Protein AF-A0A1E1VBT7-F1 (afdb_monomer_lite)

Sequence (126 aa):
MNSATHPTSILPATPVVSIPPRNLLRREIDRAGSEARLAAAAGCSQVAINKAKRAASVSPWMALRLEVATGVPRQHWRPDLWPADGVPSAPLEPAAPCARSHPGRIARFRRAC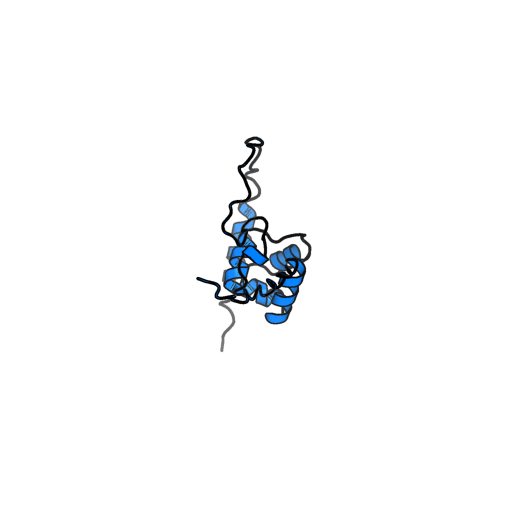ETQLAFSLEGVRP

Foldseek 3Di:
DDDDDDPPPPDPPPPPPLDQLLNVLVVQCVVLVHLCSLCVLLVHHSVLSVVCNVDSAHDLSSLVSSCNSPVDHSCSRPVPVPPPVPPPPDDDPPDDDDDDDDPPPPVVPVVVSVVVVVPPPPDDDD

Structure (mmCIF, N/CA/C/O backbone):
data_AF-A0A1E1VBT7-F1
#
_entry.id   AF-A0A1E1VBT7-F1
#
loop_
_atom_site.group_PDB
_atom_site.id
_atom_site.type_symbol
_atom_site.label_atom_id
_atom_site.label_alt_id
_atom_site.label_comp_id
_atom_site.label_asym_id
_atom_site.label_entity_id
_atom_site.label_seq_id
_atom_site.pdbx_PDB_ins_code
_atom_site.Cartn_x
_atom_site.Cartn_y
_atom_site.Cartn_z
_atom_site.occupancy
_atom_site.B_iso_or_equiv
_atom_site.auth_seq_id
_atom_site.auth_comp_id
_atom_site.auth_asym_id
_atom_site.auth_atom_id
_atom_site.pdbx_PDB_model_num
ATOM 1 N N . MET A 1 1 ? 15.481 -34.104 -49.383 1.00 42.94 1 MET A N 1
ATOM 2 C CA . MET A 1 1 ? 16.044 -32.747 -49.219 1.00 42.94 1 MET A CA 1
ATOM 3 C C . MET A 1 1 ? 14.948 -31.855 -48.677 1.00 42.94 1 MET A C 1
ATOM 5 O O . MET A 1 1 ? 13.813 -31.958 -49.117 1.00 42.94 1 MET A O 1
ATOM 9 N N . ASN A 1 2 ? 15.294 -31.122 -47.630 1.00 62.53 2 ASN A N 1
ATOM 10 C CA . ASN A 1 2 ? 14.402 -30.617 -46.591 1.00 62.53 2 ASN A CA 1
ATOM 11 C C . ASN A 1 2 ? 13.714 -29.317 -47.015 1.00 62.53 2 ASN A C 1
ATOM 13 O O . ASN A 1 2 ? 14.303 -28.565 -47.788 1.00 62.53 2 ASN A O 1
ATOM 17 N N . SER A 1 3 ? 12.555 -29.011 -46.424 1.00 51.47 3 SER A N 1
ATOM 18 C CA . SER A 1 3 ? 12.310 -27.747 -45.697 1.00 51.47 3 SER A CA 1
ATOM 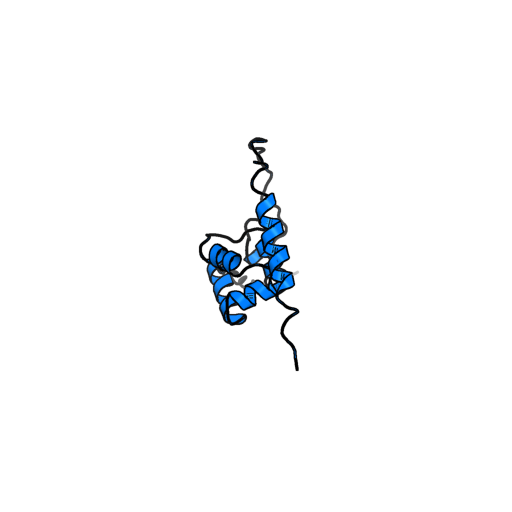19 C C . SER A 1 3 ? 10.868 -27.708 -45.189 1.00 51.47 3 SER A C 1
ATOM 21 O O . SER A 1 3 ? 9.939 -27.436 -45.942 1.00 51.47 3 SER A O 1
ATOM 23 N N . ALA A 1 4 ? 10.688 -28.001 -43.900 1.00 55.34 4 ALA A N 1
ATOM 24 C CA . ALA A 1 4 ? 9.453 -27.731 -43.177 1.00 55.34 4 ALA A CA 1
ATOM 25 C C . ALA A 1 4 ? 9.509 -26.288 -42.653 1.00 55.34 4 ALA A C 1
ATOM 27 O O . ALA A 1 4 ? 10.299 -25.973 -41.763 1.00 55.34 4 ALA A O 1
ATOM 28 N N . THR A 1 5 ? 8.698 -25.406 -43.229 1.00 57.34 5 THR A N 1
ATOM 29 C CA . THR A 1 5 ? 8.547 -24.021 -42.776 1.00 57.34 5 THR A CA 1
ATOM 30 C C . THR A 1 5 ? 7.524 -23.993 -41.642 1.00 57.34 5 THR A C 1
ATOM 32 O O . THR A 1 5 ? 6.321 -24.044 -41.888 1.00 57.34 5 THR A O 1
ATOM 35 N N . HIS A 1 6 ? 7.980 -23.935 -40.391 1.00 62.53 6 HIS A N 1
ATOM 36 C CA . HIS A 1 6 ? 7.102 -23.608 -39.266 1.00 62.53 6 HIS A CA 1
ATOM 37 C C . HIS A 1 6 ? 6.903 -22.085 -39.201 1.00 62.53 6 HIS A C 1
ATOM 39 O O . HIS A 1 6 ? 7.897 -21.354 -39.211 1.00 62.53 6 HIS A O 1
ATOM 45 N N . PRO A 1 7 ? 5.665 -21.569 -39.094 1.00 63.03 7 PRO A N 1
ATOM 46 C CA . PRO A 1 7 ? 5.456 -20.179 -38.726 1.00 63.03 7 PRO A CA 1
ATOM 47 C C . PRO A 1 7 ? 5.725 -20.025 -37.223 1.00 63.03 7 PRO A C 1
ATOM 49 O O . PRO A 1 7 ? 4.914 -20.416 -36.384 1.00 63.03 7 PRO A O 1
ATOM 52 N N . THR A 1 8 ? 6.880 -19.459 -36.872 1.00 61.34 8 THR A N 1
ATOM 53 C CA . THR A 1 8 ? 7.162 -18.991 -35.510 1.00 61.34 8 THR A CA 1
ATOM 54 C C . THR A 1 8 ? 6.210 -17.843 -35.197 1.00 61.34 8 THR A C 1
ATOM 56 O O . THR A 1 8 ? 6.437 -16.696 -35.578 1.00 61.34 8 THR A O 1
ATOM 59 N N . SER A 1 9 ? 5.113 -18.167 -34.518 1.00 51.78 9 SER A N 1
ATOM 60 C CA . SER A 1 9 ? 4.178 -17.197 -33.960 1.00 51.78 9 SER A CA 1
ATOM 61 C C . SER A 1 9 ? 4.858 -16.468 -32.800 1.00 51.78 9 SER A C 1
ATOM 63 O O . SER A 1 9 ? 4.762 -16.883 -31.647 1.00 51.78 9 SER A O 1
ATOM 65 N N . ILE A 1 10 ? 5.578 -15.388 -33.104 1.00 61.16 10 ILE A N 1
ATOM 66 C CA . ILE A 1 10 ? 6.035 -14.425 -32.101 1.00 61.16 10 ILE A CA 1
ATOM 67 C C . ILE A 1 10 ? 4.787 -13.659 -31.656 1.00 61.16 10 ILE A C 1
ATOM 69 O O . ILE A 1 10 ? 4.384 -12.681 -32.283 1.00 61.16 10 ILE A O 1
ATOM 73 N N . LEU A 1 11 ? 4.124 -14.143 -30.606 1.00 58.44 11 LEU A N 1
ATOM 74 C CA . LEU A 1 11 ? 3.116 -13.343 -29.921 1.00 58.44 11 LEU A CA 1
ATOM 75 C C . LEU A 1 11 ? 3.814 -12.095 -29.357 1.00 58.44 11 LEU A C 1
ATOM 77 O O . LEU A 1 11 ? 4.885 -12.229 -28.757 1.00 58.44 11 LEU A O 1
ATOM 81 N N . PRO A 1 12 ? 3.249 -10.888 -29.528 1.00 51.62 12 PRO A N 1
ATOM 82 C CA . PRO A 1 12 ? 3.799 -9.706 -28.894 1.00 51.62 12 PRO A CA 1
ATOM 83 C C . PRO A 1 12 ? 3.647 -9.889 -27.386 1.00 51.62 12 PRO A C 1
ATOM 85 O O . PRO A 1 12 ? 2.529 -9.953 -26.874 1.00 51.62 12 PRO A O 1
ATOM 88 N N . ALA A 1 13 ? 4.776 -10.007 -26.684 1.00 53.12 13 ALA A N 1
ATOM 89 C CA . ALA A 1 13 ? 4.825 -9.887 -25.237 1.00 53.12 13 ALA A CA 1
ATOM 90 C C . ALA A 1 13 ? 4.073 -8.604 -24.883 1.00 53.12 13 ALA A C 1
ATOM 92 O O . ALA A 1 13 ? 4.507 -7.506 -25.235 1.00 53.12 13 ALA A O 1
ATOM 93 N N . THR A 1 14 ? 2.891 -8.746 -24.285 1.00 50.25 14 THR A N 1
ATOM 94 C CA . THR A 1 14 ? 2.102 -7.608 -23.829 1.00 50.25 14 THR A CA 1
ATOM 95 C C . THR A 1 14 ? 3.039 -6.733 -23.010 1.00 50.25 14 THR A C 1
ATOM 97 O O . THR A 1 14 ? 3.622 -7.263 -22.057 1.00 50.25 14 THR A O 1
ATOM 100 N N . PRO A 1 15 ? 3.245 -5.448 -23.361 1.00 53.00 15 PRO A N 1
ATOM 101 C CA . PRO A 1 15 ? 4.037 -4.579 -22.517 1.00 53.00 15 PRO A CA 1
ATOM 102 C C . PRO A 1 15 ? 3.339 -4.603 -21.167 1.00 53.00 15 PRO A C 1
ATOM 104 O O . PRO A 1 15 ? 2.175 -4.212 -21.063 1.00 53.00 15 PRO A O 1
ATOM 107 N N . VAL A 1 16 ? 4.002 -5.171 -20.162 1.00 57.09 16 VAL A N 1
ATOM 108 C CA . VAL A 1 16 ? 3.502 -5.193 -18.795 1.00 57.09 16 VAL A CA 1
ATOM 109 C C . VAL A 1 16 ? 3.456 -3.728 -18.401 1.00 57.09 16 VAL A C 1
ATOM 111 O O . VAL A 1 16 ? 4.478 -3.139 -18.056 1.00 57.09 16 VAL A O 1
ATOM 114 N N . VAL A 1 17 ? 2.299 -3.093 -18.598 1.00 55.44 17 VAL A N 1
ATOM 115 C CA . VAL A 1 17 ? 2.093 -1.690 -18.265 1.00 55.44 17 VAL A CA 1
ATOM 116 C C . VAL A 1 17 ? 2.269 -1.625 -16.759 1.00 55.44 17 VAL A C 1
ATOM 118 O O . VAL A 1 17 ? 1.376 -1.988 -15.996 1.00 55.44 17 VAL A O 1
ATOM 121 N N . SER A 1 18 ? 3.475 -1.254 -16.340 1.00 68.75 18 SER A N 1
ATOM 122 C CA . SER A 1 18 ? 3.856 -1.178 -14.941 1.00 68.75 18 SER A CA 1
ATOM 123 C C . SER A 1 18 ? 3.089 -0.010 -14.339 1.00 68.75 18 SER A C 1
ATOM 125 O O . SER A 1 18 ? 3.472 1.154 -14.470 1.00 68.75 18 SER A O 1
ATOM 127 N N . ILE A 1 19 ? 1.915 -0.310 -13.776 1.00 80.25 19 ILE A N 1
ATOM 128 C CA . ILE A 1 19 ? 1.076 0.679 -13.105 1.00 80.25 19 ILE A CA 1
ATOM 129 C C . ILE A 1 19 ? 1.935 1.285 -11.993 1.00 80.25 19 ILE A C 1
ATOM 131 O O . ILE A 1 19 ? 2.427 0.541 -11.142 1.00 80.25 19 ILE A O 1
ATOM 135 N N . PRO A 1 20 ? 2.116 2.616 -11.951 1.00 82.94 20 PRO A N 1
ATOM 136 C CA . PRO A 1 20 ? 2.983 3.213 -10.953 1.00 82.94 20 PRO A CA 1
ATOM 137 C C . PRO A 1 20 ? 2.443 2.902 -9.546 1.00 82.94 20 PRO A C 1
ATOM 139 O O . PRO A 1 20 ? 1.220 2.930 -9.345 1.00 82.94 20 PRO A O 1
ATOM 142 N N . PRO A 1 21 ? 3.313 2.675 -8.542 1.00 85.12 21 PRO A N 1
ATOM 143 C CA . PRO A 1 21 ? 2.909 2.199 -7.214 1.00 85.12 21 PRO A CA 1
ATOM 144 C C . PRO A 1 21 ? 1.822 3.042 -6.540 1.00 85.12 21 PRO A C 1
ATOM 146 O O . PRO A 1 21 ? 0.987 2.518 -5.810 1.00 85.12 21 PRO A O 1
ATOM 149 N N . ARG A 1 22 ? 1.779 4.353 -6.812 1.00 86.69 22 ARG A N 1
ATOM 150 C CA . ARG A 1 22 ? 0.722 5.252 -6.323 1.00 86.69 22 ARG A CA 1
ATOM 151 C C . ARG A 1 22 ? -0.662 4.900 -6.878 1.00 86.69 22 ARG A C 1
ATOM 153 O O . ARG A 1 22 ? -1.639 4.939 -6.132 1.00 86.69 22 ARG A O 1
ATOM 160 N N . ASN A 1 23 ? -0.756 4.606 -8.173 1.00 89.81 23 ASN A N 1
ATOM 161 C CA . ASN A 1 23 ? -2.022 4.243 -8.814 1.00 89.81 23 ASN A CA 1
ATOM 162 C C . ASN A 1 23 ? -2.456 2.846 -8.379 1.00 89.81 23 ASN A C 1
ATOM 164 O O . ASN A 1 23 ? -3.636 2.629 -8.119 1.00 89.81 23 ASN A O 1
ATOM 168 N N . LEU A 1 24 ? -1.489 1.942 -8.212 1.00 91.06 24 LEU A N 1
ATOM 169 C CA . LEU A 1 24 ? -1.732 0.622 -7.652 1.00 91.06 24 LEU A CA 1
ATOM 170 C C . LEU A 1 24 ? -2.284 0.739 -6.224 1.00 91.06 24 LEU A C 1
ATOM 172 O O . LEU A 1 24 ? -3.342 0.195 -5.933 1.00 91.06 24 LEU A O 1
ATOM 176 N N . LEU A 1 25 ? -1.657 1.551 -5.368 1.00 91.44 25 LEU A N 1
ATOM 177 C CA . LEU A 1 25 ? -2.130 1.782 -4.004 1.00 91.44 25 LEU A CA 1
ATOM 178 C C . LEU A 1 25 ? -3.556 2.343 -3.962 1.00 91.44 25 LEU A C 1
ATOM 180 O O . LEU A 1 25 ? -4.353 1.902 -3.145 1.00 91.44 25 LEU A O 1
ATOM 184 N N . ARG A 1 26 ? -3.887 3.306 -4.833 1.00 92.50 26 ARG A N 1
ATOM 185 C CA . ARG A 1 26 ? -5.249 3.860 -4.926 1.00 92.50 26 ARG A CA 1
ATOM 186 C C . ARG A 1 26 ? -6.269 2.790 -5.298 1.00 92.50 26 ARG A C 1
ATOM 188 O O . ARG A 1 26 ? -7.239 2.626 -4.575 1.00 92.50 26 ARG A O 1
ATOM 195 N N . ARG A 1 27 ? -5.992 2.011 -6.343 1.00 93.81 27 ARG A N 1
ATOM 196 C CA . ARG A 1 27 ? -6.851 0.900 -6.766 1.00 93.81 27 ARG A CA 1
ATOM 197 C C . ARG A 1 27 ? -7.080 -0.108 -5.636 1.00 93.81 27 ARG A C 1
ATOM 199 O O . ARG A 1 27 ? -8.195 -0.580 -5.449 1.00 93.81 27 ARG A O 1
ATOM 206 N N . GLU A 1 28 ? -6.039 -0.423 -4.875 1.00 94.19 28 GLU A N 1
ATOM 207 C CA . GLU A 1 28 ? -6.130 -1.348 -3.742 1.00 94.19 28 GLU A CA 1
ATOM 208 C C . GLU A 1 28 ? -6.898 -0.759 -2.549 1.00 94.19 28 GLU A C 1
ATOM 210 O O . GLU A 1 28 ? -7.627 -1.478 -1.868 1.00 94.19 28 GLU A O 1
ATOM 215 N N . ILE A 1 29 ? -6.807 0.556 -2.326 1.00 93.56 29 ILE A N 1
ATOM 216 C CA . ILE A 1 29 ? -7.652 1.272 -1.359 1.00 93.56 29 ILE A CA 1
ATOM 217 C C . ILE A 1 29 ? -9.119 1.209 -1.783 1.00 93.56 29 ILE A C 1
ATOM 219 O O . ILE A 1 29 ? -9.969 0.899 -0.952 1.00 93.56 29 ILE A O 1
ATOM 223 N N . ASP A 1 30 ? -9.408 1.468 -3.058 1.00 94.75 30 ASP A N 1
ATOM 224 C CA . ASP A 1 30 ? -10.770 1.443 -3.594 1.00 94.75 30 ASP A CA 1
ATOM 225 C C . ASP A 1 30 ? -11.362 0.030 -3.490 1.00 94.75 30 ASP A C 1
ATOM 227 O O . ASP A 1 30 ? -12.502 -0.140 -3.061 1.00 94.75 30 ASP A O 1
ATOM 231 N N . ARG A 1 31 ? -10.554 -1.003 -3.766 1.00 94.00 31 ARG A N 1
ATOM 232 C CA . ARG A 1 31 ? -10.932 -2.414 -3.599 1.00 94.00 31 ARG A CA 1
ATOM 233 C C . ARG A 1 31 ? -11.193 -2.792 -2.140 1.00 94.00 31 ARG A C 1
ATOM 235 O O . ARG A 1 31 ? -12.122 -3.542 -1.859 1.00 94.00 31 ARG A O 1
ATOM 242 N N . ALA A 1 32 ? -10.385 -2.284 -1.209 1.00 91.81 32 ALA A N 1
ATOM 243 C CA . ALA A 1 32 ? -10.599 -2.467 0.228 1.00 91.81 32 ALA A CA 1
ATOM 244 C C . ALA A 1 32 ? -11.772 -1.618 0.772 1.00 91.81 32 ALA A C 1
ATOM 246 O O . ALA A 1 32 ? -12.254 -1.851 1.885 1.00 91.81 32 ALA A O 1
ATOM 247 N N . GLY A 1 33 ? -12.218 -0.616 0.011 1.00 94.50 33 GLY A N 1
ATOM 248 C CA . GLY A 1 33 ? -13.281 0.333 0.338 1.00 94.50 33 GLY A CA 1
ATOM 249 C C . GLY A 1 33 ? -12.830 1.535 1.173 1.00 94.50 33 GLY A C 1
ATOM 250 O O . GLY A 1 33 ? -13.504 2.561 1.178 1.00 94.50 33 GLY A O 1
ATOM 251 N N . SER A 1 34 ? -11.705 1.449 1.888 1.00 93.38 34 SER A N 1
ATOM 252 C CA . SER A 1 34 ? -11.119 2.599 2.582 1.00 93.38 34 SER A CA 1
ATOM 253 C C . SER A 1 34 ? -9.643 2.396 2.915 1.00 93.38 34 SER A C 1
ATOM 255 O O . SER A 1 34 ? -9.145 1.273 3.023 1.00 93.38 34 SER A O 1
ATOM 257 N N . GLU A 1 35 ? -8.934 3.503 3.151 1.00 92.56 35 GLU A N 1
ATOM 258 C CA . GLU A 1 35 ? -7.532 3.470 3.586 1.00 92.56 35 GLU A CA 1
ATOM 259 C C . GLU A 1 35 ? -7.361 2.741 4.918 1.00 92.56 35 GLU A C 1
ATOM 261 O O . GLU A 1 35 ? -6.389 2.014 5.101 1.00 92.56 35 GLU A O 1
ATOM 266 N N . ALA A 1 36 ? -8.297 2.943 5.850 1.00 92.44 36 ALA A N 1
ATOM 267 C CA . ALA A 1 36 ? -8.262 2.313 7.163 1.00 92.44 36 ALA A CA 1
ATOM 268 C C . ALA A 1 36 ? -8.441 0.793 7.057 1.00 92.44 36 ALA A C 1
ATOM 270 O O . ALA A 1 36 ? -7.740 0.053 7.742 1.00 92.44 36 ALA A O 1
ATOM 271 N N . ARG A 1 37 ? -9.317 0.322 6.157 1.00 92.75 37 ARG A N 1
ATOM 272 C CA . ARG A 1 37 ? -9.504 -1.113 5.897 1.00 92.75 37 ARG A CA 1
ATOM 273 C C . ARG A 1 37 ? -8.273 -1.744 5.262 1.00 92.75 37 ARG A C 1
ATOM 275 O O . ARG A 1 37 ? -7.838 -2.795 5.724 1.00 92.75 37 ARG A O 1
ATOM 282 N N . LEU A 1 38 ? -7.671 -1.086 4.269 1.00 94.00 38 LEU A N 1
ATOM 283 C CA . LEU A 1 38 ? -6.420 -1.569 3.682 1.00 94.00 38 LEU A CA 1
ATOM 284 C C . LEU A 1 38 ? -5.291 -1.597 4.720 1.00 94.00 38 LEU A C 1
ATOM 286 O O . LEU A 1 38 ? -4.534 -2.561 4.784 1.00 94.00 38 LEU A O 1
ATOM 290 N N . ALA A 1 39 ? -5.187 -0.558 5.550 1.00 92.56 39 ALA A N 1
ATOM 291 C CA . ALA A 1 39 ? -4.186 -0.487 6.606 1.00 92.56 39 ALA A CA 1
ATOM 292 C C . ALA A 1 39 ? -4.359 -1.615 7.634 1.00 92.56 39 ALA A C 1
ATOM 294 O O . ALA A 1 39 ? -3.379 -2.267 7.988 1.00 92.56 39 ALA A O 1
ATOM 295 N N . ALA A 1 40 ? -5.600 -1.891 8.050 1.00 92.94 40 ALA A N 1
ATOM 296 C CA . ALA A 1 40 ? -5.922 -2.997 8.945 1.00 92.94 40 ALA A CA 1
ATOM 297 C C . ALA A 1 40 ? -5.539 -4.352 8.332 1.00 92.94 40 ALA A C 1
ATOM 299 O O . ALA A 1 40 ? -4.851 -5.136 8.981 1.00 92.94 40 ALA A O 1
ATOM 300 N N . ALA A 1 41 ? -5.889 -4.592 7.063 1.00 91.94 41 ALA A N 1
ATOM 301 C CA . ALA A 1 41 ? -5.514 -5.813 6.347 1.00 91.94 41 ALA A CA 1
ATOM 302 C C . ALA A 1 41 ? -3.986 -5.972 6.213 1.00 91.94 41 ALA A C 1
ATOM 304 O O . ALA A 1 41 ? -3.457 -7.068 6.363 1.00 91.94 41 ALA A O 1
ATOM 305 N N . ALA A 1 42 ? -3.261 -4.872 5.988 1.00 91.50 42 ALA A N 1
ATOM 306 C CA . ALA A 1 42 ? -1.798 -4.848 5.918 1.00 91.50 42 ALA A CA 1
ATOM 307 C C . ALA A 1 42 ? -1.104 -4.799 7.294 1.00 91.50 42 ALA A C 1
ATOM 309 O O . ALA A 1 42 ? 0.127 -4.722 7.359 1.00 91.50 42 ALA A O 1
ATOM 310 N N . GLY A 1 43 ? -1.852 -4.800 8.402 1.00 91.81 43 GLY A N 1
ATOM 311 C CA . GLY A 1 43 ? -1.297 -4.701 9.754 1.00 91.81 43 GLY A CA 1
ATOM 312 C C . GLY A 1 43 ? -0.461 -3.433 9.973 1.00 91.81 43 GLY A C 1
ATOM 313 O O . GLY A 1 43 ? 0.592 -3.476 10.614 1.00 91.81 43 GLY A O 1
ATOM 314 N N . CYS A 1 44 ? -0.856 -2.306 9.380 1.00 90.62 44 CYS A N 1
ATOM 315 C CA . CYS A 1 44 ? -0.194 -1.010 9.524 1.00 90.62 44 CYS A CA 1
ATOM 316 C C . CYS A 1 44 ? -1.198 0.094 9.895 1.00 90.62 44 CYS A C 1
ATOM 318 O O . CYS A 1 44 ? -2.404 -0.124 9.947 1.00 90.62 44 CYS A O 1
ATOM 320 N N . SER A 1 45 ? -0.706 1.299 10.196 1.00 92.38 45 SER A N 1
ATOM 321 C CA . SER A 1 45 ? -1.588 2.427 10.507 1.00 92.38 45 SER A CA 1
ATOM 322 C C . SER A 1 45 ? -2.113 3.093 9.234 1.00 92.38 45 SER A C 1
ATOM 324 O O . SER A 1 45 ? -1.398 3.205 8.237 1.00 92.38 45 SER A O 1
ATOM 326 N N . GLN A 1 46 ? -3.335 3.634 9.276 1.00 92.81 46 GLN A N 1
ATOM 327 C CA . GLN A 1 46 ? -3.887 4.425 8.166 1.00 92.81 46 GLN A CA 1
ATOM 328 C C . GLN A 1 46 ? -2.953 5.583 7.772 1.00 92.81 46 GLN A C 1
ATOM 330 O O . GLN A 1 46 ? -2.772 5.881 6.594 1.00 92.81 46 GLN A O 1
ATOM 335 N N . VAL A 1 47 ? -2.287 6.204 8.752 1.00 93.25 47 VAL A N 1
ATOM 336 C CA . VAL A 1 47 ? -1.295 7.264 8.514 1.00 93.25 47 VAL A CA 1
ATOM 337 C C . VAL A 1 47 ? -0.117 6.758 7.674 1.00 93.25 47 VAL A C 1
ATOM 339 O O . VAL A 1 47 ? 0.402 7.512 6.850 1.00 93.25 47 VAL A O 1
ATOM 342 N N . ALA A 1 48 ? 0.308 5.501 7.846 1.00 91.62 48 ALA A N 1
ATOM 343 C CA . ALA A 1 48 ? 1.343 4.898 7.010 1.00 91.62 48 ALA A CA 1
ATOM 344 C C . ALA A 1 48 ? 0.880 4.778 5.551 1.00 91.62 48 ALA A C 1
ATOM 346 O O . ALA A 1 48 ? 1.624 5.182 4.659 1.00 91.62 48 ALA A O 1
ATOM 347 N N . ILE A 1 49 ? -0.363 4.340 5.313 1.00 91.69 49 ILE A N 1
ATOM 348 C CA . ILE A 1 49 ? -0.968 4.304 3.971 1.00 91.69 49 ILE A CA 1
ATOM 349 C C . ILE A 1 49 ? -1.089 5.714 3.376 1.00 91.69 49 ILE A C 1
ATOM 351 O O . ILE A 1 49 ? -0.684 5.940 2.238 1.00 91.69 49 ILE A O 1
ATOM 355 N N . ASN A 1 50 ? -1.553 6.704 4.140 1.00 91.81 50 ASN A N 1
ATOM 356 C CA . ASN A 1 50 ? -1.644 8.084 3.656 1.00 91.81 50 ASN A CA 1
ATOM 357 C C . ASN A 1 50 ? -0.259 8.659 3.288 1.00 91.81 50 ASN A C 1
ATOM 359 O O . ASN A 1 50 ? -0.083 9.293 2.245 1.00 91.81 50 ASN A O 1
ATOM 363 N N . LYS A 1 51 ? 0.772 8.381 4.095 1.00 92.12 51 LYS A N 1
ATOM 364 C CA . LYS A 1 51 ? 2.159 8.738 3.755 1.00 92.12 51 LYS A CA 1
ATOM 365 C C . LYS A 1 51 ? 2.629 8.028 2.485 1.00 92.12 51 LYS A C 1
ATOM 367 O O . LYS A 1 51 ? 3.228 8.674 1.630 1.00 92.12 51 LYS A O 1
ATOM 372 N N . ALA A 1 52 ? 2.311 6.744 2.338 1.00 90.38 52 ALA A N 1
ATOM 373 C CA . ALA A 1 52 ? 2.620 5.951 1.152 1.00 90.38 52 ALA A CA 1
ATOM 374 C C . ALA A 1 52 ? 2.023 6.560 -0.123 1.00 90.38 52 ALA A C 1
ATOM 376 O O . ALA A 1 52 ? 2.718 6.692 -1.125 1.00 90.38 52 ALA A O 1
ATOM 377 N N . LYS A 1 53 ? 0.763 7.014 -0.063 1.00 89.88 53 LYS A N 1
ATOM 378 C CA . LYS A 1 53 ? 0.088 7.693 -1.180 1.00 89.88 53 LYS A CA 1
ATOM 379 C C . LYS A 1 53 ? 0.809 8.960 -1.618 1.00 89.88 53 LYS A C 1
ATOM 381 O O . LYS A 1 53 ? 0.763 9.300 -2.794 1.00 89.88 53 LYS A O 1
ATOM 386 N N . ARG A 1 54 ? 1.401 9.697 -0.675 1.00 88.44 54 ARG A N 1
ATOM 387 C CA . ARG A 1 54 ? 2.075 10.978 -0.933 1.00 88.44 54 ARG A CA 1
ATOM 388 C C . ARG A 1 54 ? 3.527 10.803 -1.365 1.00 88.44 54 ARG A C 1
ATOM 390 O O . ARG A 1 54 ? 4.040 11.671 -2.065 1.00 88.44 54 ARG A O 1
ATOM 397 N N . ALA A 1 55 ? 4.160 9.700 -0.985 1.00 87.25 55 ALA A N 1
ATOM 398 C CA . ALA A 1 55 ? 5.502 9.352 -1.420 1.00 87.25 55 ALA A CA 1
ATOM 399 C C . ALA A 1 55 ? 5.543 8.997 -2.919 1.00 87.25 55 ALA A C 1
ATOM 401 O O . ALA A 1 55 ? 4.515 8.735 -3.551 1.00 87.25 55 ALA A O 1
ATOM 402 N N . ALA A 1 56 ? 6.751 9.003 -3.485 1.00 81.69 56 ALA A N 1
ATOM 403 C CA . ALA A 1 56 ? 7.001 8.500 -4.836 1.00 81.69 56 ALA A CA 1
ATOM 404 C C . ALA A 1 56 ? 7.007 6.960 -4.884 1.00 81.69 56 ALA A C 1
ATOM 406 O O . ALA A 1 56 ? 6.674 6.369 -5.907 1.00 81.69 56 ALA A O 1
ATOM 407 N N . SER A 1 57 ? 7.357 6.307 -3.770 1.00 84.19 57 SER A N 1
ATOM 408 C CA . SER A 1 57 ? 7.437 4.851 -3.652 1.00 84.19 57 SER A CA 1
ATOM 409 C C . SER A 1 57 ? 7.103 4.395 -2.227 1.00 84.19 57 SER A C 1
ATOM 411 O O . SER A 1 57 ? 7.245 5.161 -1.269 1.00 84.19 57 SER A O 1
ATOM 413 N N . VAL A 1 58 ? 6.647 3.148 -2.081 1.00 89.94 58 VAL A N 1
ATOM 414 C CA . VAL A 1 58 ? 6.383 2.528 -0.773 1.00 89.94 58 VAL A CA 1
ATOM 415 C C . VAL A 1 58 ? 7.680 2.015 -0.154 1.00 89.94 58 VAL A C 1
ATOM 417 O O . VAL A 1 58 ? 8.627 1.692 -0.862 1.00 89.94 58 VAL A O 1
ATOM 420 N N . SER A 1 59 ? 7.756 1.911 1.172 1.00 90.75 59 SER A N 1
ATOM 421 C CA . SER A 1 59 ? 8.936 1.302 1.795 1.00 90.75 59 SER A CA 1
ATOM 422 C C . SER A 1 59 ? 8.995 -0.209 1.505 1.00 90.75 59 SER A C 1
ATOM 424 O O . SER A 1 59 ? 7.946 -0.832 1.319 1.00 90.75 59 SER A O 1
ATOM 426 N N . PRO A 1 60 ? 10.188 -0.836 1.521 1.00 92.62 60 PRO A N 1
ATOM 427 C CA . PRO A 1 60 ? 10.335 -2.268 1.228 1.00 92.62 60 PRO A CA 1
ATOM 428 C C . PRO A 1 60 ? 9.525 -3.148 2.187 1.00 92.62 60 PRO A C 1
ATOM 430 O O . PRO A 1 60 ? 8.819 -4.061 1.773 1.00 92.62 60 PRO A O 1
ATOM 433 N N . TRP A 1 61 ? 9.548 -2.805 3.476 1.00 92.50 61 TRP A N 1
ATOM 434 C CA . TRP A 1 61 ? 8.753 -3.484 4.499 1.00 92.50 61 TRP A CA 1
ATOM 435 C C . TRP A 1 61 ? 7.245 -3.350 4.284 1.00 92.50 61 TRP A C 1
ATOM 437 O O . TRP A 1 61 ? 6.498 -4.286 4.558 1.00 92.50 61 TRP A O 1
ATOM 447 N N . MET A 1 62 ? 6.780 -2.195 3.805 1.00 93.12 62 MET A N 1
ATOM 448 C CA . MET A 1 62 ? 5.362 -1.991 3.525 1.00 93.12 62 MET A CA 1
ATOM 449 C C . MET A 1 62 ? 4.923 -2.730 2.261 1.00 93.12 62 MET A C 1
ATOM 451 O O . MET A 1 62 ? 3.812 -3.244 2.243 1.00 93.12 62 MET A O 1
ATOM 455 N N . ALA A 1 63 ? 5.792 -2.851 1.252 1.00 93.56 63 ALA A N 1
ATOM 456 C CA . ALA A 1 63 ? 5.525 -3.657 0.062 1.00 93.56 63 ALA A CA 1
ATOM 457 C C . ALA A 1 63 ? 5.250 -5.128 0.416 1.00 93.56 63 ALA A C 1
ATOM 459 O O . ALA A 1 63 ? 4.286 -5.693 -0.084 1.00 93.56 63 ALA A O 1
ATOM 460 N N . LEU A 1 64 ? 6.022 -5.716 1.338 1.00 93.25 64 LEU A N 1
ATOM 461 C CA . LEU A 1 64 ? 5.789 -7.087 1.817 1.00 93.25 64 LEU A CA 1
ATOM 462 C C . LEU A 1 64 ? 4.443 -7.236 2.539 1.00 93.25 64 LEU A C 1
ATOM 464 O O . LEU A 1 64 ? 3.716 -8.199 2.325 1.00 93.25 64 LEU A O 1
ATOM 468 N N . ARG A 1 65 ? 4.082 -6.264 3.383 1.00 93.50 65 ARG A N 1
ATOM 469 C CA . ARG A 1 65 ? 2.784 -6.275 4.076 1.00 93.50 65 ARG A CA 1
ATOM 470 C C . ARG A 1 65 ? 1.615 -6.129 3.107 1.00 93.50 65 ARG A C 1
ATOM 472 O O . ARG A 1 65 ? 0.599 -6.798 3.262 1.00 93.50 65 ARG A O 1
ATOM 479 N N . LEU A 1 66 ? 1.767 -5.262 2.110 1.00 92.50 66 LEU A N 1
ATOM 480 C CA . LEU A 1 66 ? 0.774 -5.076 1.061 1.00 92.50 66 LEU A CA 1
ATOM 481 C C . LEU A 1 66 ? 0.658 -6.318 0.180 1.00 92.50 66 LEU A C 1
ATOM 483 O O . LEU A 1 66 ? -0.457 -6.674 -0.170 1.00 92.50 66 LEU A O 1
ATOM 487 N N . GLU A 1 67 ? 1.753 -7.011 -0.129 1.00 94.12 67 GLU A N 1
ATOM 488 C CA . GLU A 1 67 ? 1.731 -8.290 -0.850 1.00 94.12 67 GLU A CA 1
ATOM 489 C C . GLU A 1 67 ? 0.874 -9.330 -0.121 1.00 94.12 67 GLU A C 1
ATOM 491 O O . GLU A 1 67 ? -0.028 -9.903 -0.725 1.00 94.12 67 GLU A O 1
ATOM 496 N N . VAL A 1 68 ? 1.061 -9.486 1.193 1.00 93.06 68 VAL A N 1
ATOM 497 C CA . VAL A 1 68 ? 0.236 -10.389 2.013 1.00 93.06 68 VAL A CA 1
ATOM 498 C C . VAL A 1 68 ? -1.234 -9.949 2.048 1.00 93.06 68 VAL A C 1
ATOM 500 O O . VAL A 1 68 ? -2.125 -10.784 1.933 1.00 93.06 68 VAL A O 1
ATOM 503 N N . ALA A 1 69 ? -1.508 -8.649 2.180 1.00 93.25 69 ALA A N 1
ATOM 504 C CA . ALA A 1 69 ? -2.874 -8.135 2.312 1.00 93.25 69 ALA A CA 1
ATOM 505 C C . ALA A 1 69 ? -3.662 -8.084 0.994 1.00 93.25 69 ALA A C 1
ATOM 507 O O . ALA A 1 69 ? -4.885 -8.202 0.991 1.00 93.25 69 ALA A O 1
ATOM 508 N N . THR A 1 70 ? -2.978 -7.843 -0.124 1.00 92.25 70 THR A N 1
ATOM 509 C CA . THR A 1 70 ? -3.608 -7.569 -1.425 1.00 92.25 70 THR A CA 1
ATOM 510 C C . THR A 1 70 ? -3.411 -8.688 -2.439 1.00 92.25 70 THR A C 1
ATOM 512 O O . THR A 1 70 ? -4.103 -8.697 -3.458 1.00 92.25 70 THR A O 1
ATOM 515 N N . GLY A 1 71 ? -2.466 -9.600 -2.203 1.00 91.50 71 GLY A N 1
ATOM 516 C CA . GLY A 1 71 ? -2.026 -10.593 -3.182 1.00 91.50 71 GLY A CA 1
ATOM 517 C C . GLY A 1 71 ? -1.226 -10.001 -4.347 1.00 91.50 71 GLY A C 1
ATOM 518 O O . GLY A 1 71 ? -0.836 -10.737 -5.249 1.00 91.50 71 GLY A O 1
ATOM 519 N N . VAL A 1 72 ? -0.977 -8.684 -4.366 1.00 90.81 72 VAL A N 1
ATOM 520 C CA . VAL A 1 72 ? -0.177 -8.044 -5.414 1.00 90.81 72 VAL A CA 1
ATOM 521 C C . VAL A 1 72 ? 1.307 -8.263 -5.117 1.00 90.81 72 VAL A C 1
ATOM 523 O O . VAL A 1 72 ? 1.771 -7.822 -4.062 1.00 90.81 72 VAL A O 1
ATOM 526 N N . PRO A 1 73 ? 2.081 -8.858 -6.041 1.00 90.94 73 PRO A N 1
ATOM 527 C CA . PRO A 1 73 ? 3.469 -9.190 -5.767 1.00 90.94 73 PRO A CA 1
ATOM 528 C C . PRO A 1 73 ? 4.313 -7.946 -5.484 1.00 90.94 73 PRO A C 1
ATOM 530 O O . PRO A 1 73 ? 4.163 -6.905 -6.132 1.00 90.94 73 PRO A O 1
ATOM 533 N N . ARG A 1 74 ? 5.268 -8.064 -4.554 1.00 90.38 74 ARG A N 1
ATOM 534 C CA . ARG A 1 74 ? 6.182 -6.973 -4.138 1.00 90.38 74 ARG A CA 1
ATOM 535 C C . ARG A 1 74 ? 6.921 -6.280 -5.287 1.00 90.38 74 ARG A C 1
ATOM 537 O O . ARG A 1 74 ? 7.224 -5.092 -5.190 1.00 90.38 74 ARG A O 1
ATOM 544 N N . GLN A 1 75 ? 7.141 -6.996 -6.386 1.00 89.56 75 GLN A N 1
ATOM 545 C CA . GLN A 1 75 ? 7.749 -6.493 -7.621 1.00 89.56 75 GLN A CA 1
ATOM 546 C C . GLN A 1 75 ? 6.950 -5.334 -8.238 1.00 89.56 75 GLN A C 1
ATOM 548 O O . GLN A 1 75 ? 7.532 -4.392 -8.757 1.00 89.56 75 GLN A O 1
ATOM 553 N N . HIS A 1 76 ? 5.618 -5.348 -8.129 1.00 88.62 76 HIS A N 1
ATOM 554 C CA . HIS A 1 76 ? 4.770 -4.273 -8.659 1.00 88.62 76 HIS A CA 1
ATOM 555 C C . HIS A 1 76 ? 4.802 -3.027 -7.768 1.00 88.62 76 HIS A C 1
ATOM 557 O O . HIS A 1 76 ? 4.651 -1.900 -8.234 1.00 88.62 76 HIS A O 1
ATOM 563 N N . TRP A 1 77 ? 5.020 -3.221 -6.468 1.00 88.88 77 TRP A N 1
ATOM 564 C CA . TRP A 1 77 ? 5.152 -2.134 -5.505 1.00 88.88 77 TRP A CA 1
ATOM 565 C C . TRP A 1 77 ? 6.522 -1.454 -5.588 1.00 88.88 77 TRP A C 1
ATOM 567 O O . TRP A 1 77 ? 6.615 -0.229 -5.477 1.00 88.88 77 TRP A O 1
ATOM 577 N N . ARG A 1 78 ? 7.584 -2.248 -5.764 1.00 89.81 78 ARG A N 1
ATOM 578 C CA . ARG A 1 78 ? 8.972 -1.793 -5.904 1.00 89.81 78 ARG A CA 1
ATOM 579 C C . ARG A 1 78 ? 9.738 -2.658 -6.917 1.00 89.81 78 ARG A C 1
ATOM 581 O O . ARG A 1 78 ? 10.488 -3.542 -6.499 1.00 89.81 78 ARG A O 1
ATOM 588 N N . PRO A 1 79 ? 9.626 -2.358 -8.222 1.00 86.06 79 PRO A N 1
ATOM 589 C CA . PRO A 1 79 ? 10.364 -3.094 -9.254 1.00 86.06 79 PRO A CA 1
ATOM 590 C C . PRO A 1 79 ? 11.883 -2.891 -9.149 1.00 86.06 79 PRO A C 1
ATOM 592 O O . PRO A 1 79 ? 12.646 -3.775 -9.503 1.00 86.06 79 PRO A O 1
ATOM 595 N N . ASP A 1 80 ? 12.309 -1.755 -8.591 1.00 85.56 80 ASP A N 1
ATOM 596 C CA . ASP A 1 80 ? 13.710 -1.412 -8.295 1.00 85.56 80 ASP A CA 1
ATOM 597 C C . ASP A 1 80 ? 14.402 -2.433 -7.370 1.00 85.56 80 ASP A C 1
ATOM 599 O O . ASP A 1 80 ? 15.551 -2.792 -7.602 1.00 85.56 80 ASP A O 1
ATOM 603 N N . LEU A 1 81 ? 13.693 -2.947 -6.356 1.00 87.69 81 LEU A N 1
ATOM 604 C CA . LEU A 1 81 ? 14.268 -3.912 -5.409 1.00 87.69 81 LEU A CA 1
ATOM 605 C C . LEU A 1 81 ? 14.058 -5.366 -5.815 1.00 87.69 81 LEU A C 1
ATOM 607 O O . LEU A 1 81 ? 14.844 -6.228 -5.427 1.00 87.69 81 LEU A O 1
ATOM 611 N N . TRP A 1 82 ? 12.968 -5.650 -6.525 1.00 85.88 82 TRP A N 1
ATOM 612 C CA . TRP A 1 82 ? 12.601 -7.001 -6.929 1.00 85.88 82 TRP A CA 1
ATOM 613 C C . TRP A 1 82 ? 12.300 -7.020 -8.430 1.00 85.88 82 TRP A C 1
ATOM 615 O O . TRP A 1 82 ? 11.128 -6.962 -8.810 1.00 85.88 82 TRP A O 1
ATOM 625 N N . PRO A 1 83 ? 13.336 -7.092 -9.283 1.00 78.94 83 PRO A N 1
ATOM 626 C CA . PRO A 1 83 ? 13.141 -7.288 -10.713 1.00 78.94 83 PRO A CA 1
ATOM 627 C C . PRO A 1 83 ? 12.447 -8.633 -10.972 1.00 78.94 83 PRO A C 1
ATOM 629 O O . PRO A 1 83 ? 12.715 -9.628 -10.292 1.00 78.94 83 PRO A O 1
ATOM 632 N N . ALA A 1 84 ? 11.523 -8.654 -11.936 1.00 69.88 84 ALA A N 1
ATOM 633 C CA . ALA A 1 84 ? 10.706 -9.828 -12.252 1.00 69.88 84 ALA A CA 1
ATOM 634 C C . ALA A 1 84 ? 11.539 -11.008 -12.781 1.00 69.88 84 ALA A C 1
ATOM 636 O O . ALA A 1 84 ? 11.215 -12.160 -12.505 1.00 69.88 84 ALA A O 1
ATOM 637 N N . ASP A 1 85 ? 12.648 -10.714 -13.459 1.00 64.56 85 ASP A N 1
ATOM 638 C CA . ASP A 1 85 ? 13.415 -11.701 -14.224 1.00 64.56 85 ASP A CA 1
ATOM 639 C C . ASP A 1 85 ? 14.481 -12.440 -13.403 1.00 64.56 85 ASP A C 1
ATOM 641 O O . ASP A 1 85 ? 15.292 -13.178 -13.954 1.00 64.56 85 ASP A O 1
ATOM 645 N N . GLY A 1 86 ? 14.543 -12.226 -12.083 1.00 54.50 86 GLY A N 1
ATOM 646 C CA . GLY A 1 86 ? 15.566 -12.847 -11.234 1.00 54.50 86 GLY A CA 1
ATOM 647 C C . GLY A 1 86 ? 17.002 -12.436 -11.583 1.00 54.50 86 GLY A C 1
ATOM 648 O O . GLY A 1 86 ? 17.937 -12.957 -10.982 1.00 54.50 86 GLY A O 1
ATOM 649 N N . VAL A 1 87 ? 17.188 -11.495 -12.514 1.00 49.91 87 VAL A N 1
ATOM 650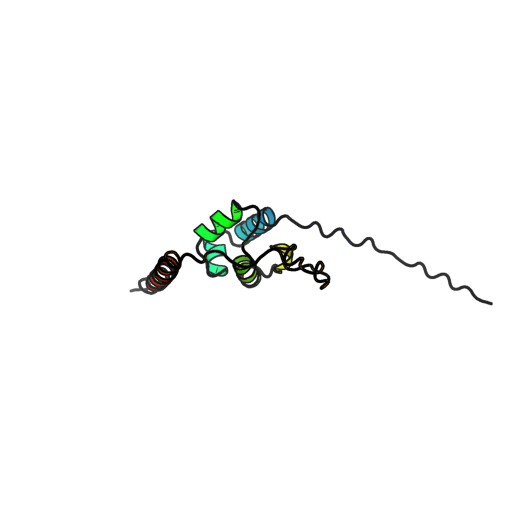 C CA . VAL A 1 87 ? 18.477 -10.887 -12.825 1.00 49.91 87 VAL A CA 1
ATOM 651 C C . VAL A 1 87 ? 18.754 -9.864 -11.724 1.00 49.91 87 VAL A C 1
ATOM 653 O O . VAL A 1 87 ? 18.093 -8.821 -11.694 1.00 49.91 87 VAL A O 1
ATOM 656 N N . PRO A 1 88 ? 19.676 -10.128 -10.778 1.00 50.12 88 PRO A N 1
ATOM 657 C CA . PRO A 1 88 ? 20.140 -9.081 -9.885 1.00 50.12 88 PRO A CA 1
ATOM 658 C C . PRO A 1 88 ? 20.708 -7.972 -10.768 1.00 50.12 88 PRO A C 1
ATOM 660 O O . PRO A 1 88 ? 21.627 -8.199 -11.554 1.00 50.12 88 PRO A O 1
ATOM 663 N N . SER A 1 89 ? 20.105 -6.790 -10.694 1.00 52.00 89 SER A N 1
ATOM 664 C CA . SER A 1 89 ? 20.521 -5.630 -11.471 1.00 52.00 89 SER A CA 1
ATOM 665 C C . SER A 1 89 ? 21.904 -5.165 -10.999 1.00 52.00 89 SER A C 1
ATOM 667 O O . SER A 1 89 ? 21.987 -4.285 -10.157 1.00 52.00 89 SER A O 1
ATOM 669 N N . ALA A 1 90 ? 22.952 -5.779 -11.558 1.00 57.44 90 ALA A N 1
ATOM 670 C CA . ALA A 1 90 ? 24.375 -5.424 -11.544 1.00 57.44 90 ALA A CA 1
ATOM 671 C C . ALA A 1 90 ? 25.083 -5.229 -10.171 1.00 57.44 90 ALA A C 1
ATOM 673 O O . ALA A 1 90 ? 24.455 -4.973 -9.146 1.00 57.44 90 ALA A O 1
ATOM 674 N N . PRO A 1 91 ? 26.424 -5.389 -10.120 1.00 51.12 91 PRO A N 1
ATOM 675 C CA . PRO A 1 91 ? 27.192 -5.368 -8.878 1.00 51.12 91 PRO A CA 1
ATOM 676 C C . PRO A 1 91 ? 27.243 -3.969 -8.257 1.00 51.12 91 PRO A C 1
ATOM 678 O O . PRO A 1 91 ? 27.482 -2.975 -8.938 1.00 51.12 91 PRO A O 1
ATOM 681 N N . LEU A 1 92 ? 27.070 -3.933 -6.939 1.00 54.38 92 LEU A N 1
ATOM 682 C CA . LEU A 1 92 ? 27.322 -2.791 -6.066 1.00 54.38 92 LEU A CA 1
ATOM 683 C C . LEU A 1 92 ? 28.725 -2.208 -6.316 1.00 54.38 92 LEU A C 1
ATOM 685 O O . LEU A 1 92 ? 29.720 -2.846 -5.978 1.00 54.38 92 LEU A O 1
ATOM 689 N N . GLU A 1 93 ? 28.813 -0.973 -6.810 1.00 51.53 93 GLU A N 1
ATOM 690 C CA . GLU A 1 93 ? 29.951 -0.123 -6.455 1.00 51.53 93 GLU A CA 1
ATOM 691 C C . GLU A 1 93 ? 29.844 0.187 -4.948 1.00 51.53 93 GLU A C 1
ATOM 693 O O . GLU A 1 93 ? 28.803 0.681 -4.496 1.00 51.53 93 GLU A O 1
ATOM 698 N N . PRO A 1 94 ? 30.870 -0.123 -4.133 1.00 57.97 94 PRO A N 1
ATOM 699 C CA . PRO A 1 94 ? 30.827 0.075 -2.691 1.00 57.97 94 PRO A CA 1
ATOM 700 C C . PRO A 1 94 ? 31.026 1.556 -2.342 1.00 57.97 94 PRO A C 1
ATOM 702 O O . PRO A 1 94 ? 32.093 1.979 -1.899 1.00 57.97 94 PRO A O 1
ATOM 705 N N . ALA A 1 95 ? 29.974 2.360 -2.489 1.00 53.12 95 ALA A N 1
ATOM 706 C CA . ALA A 1 95 ? 29.945 3.711 -1.946 1.00 53.12 95 ALA A CA 1
ATOM 707 C C . ALA A 1 95 ? 29.696 3.672 -0.424 1.00 53.12 95 ALA A C 1
ATOM 709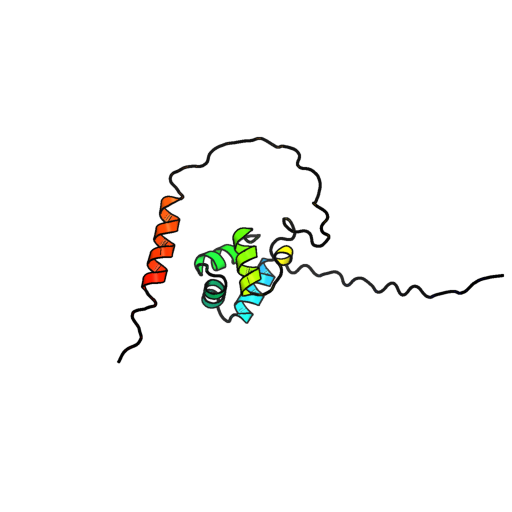 O O . ALA A 1 95 ? 28.563 3.707 0.046 1.00 53.12 95 ALA A O 1
ATOM 710 N N . ALA A 1 96 ? 30.815 3.609 0.301 1.00 54.09 96 ALA A N 1
ATOM 711 C CA . ALA A 1 96 ? 31.078 4.098 1.658 1.00 54.09 96 ALA A CA 1
ATOM 712 C C . ALA A 1 96 ? 30.226 3.570 2.845 1.00 54.09 96 ALA A C 1
ATOM 714 O O . ALA A 1 96 ? 29.020 3.812 2.938 1.00 54.09 96 ALA A O 1
ATOM 715 N N . PRO A 1 97 ? 30.865 2.956 3.861 1.00 58.72 97 PRO A N 1
ATOM 716 C CA . PRO A 1 97 ? 30.217 2.666 5.130 1.00 58.72 97 PRO A CA 1
ATOM 717 C C . PRO A 1 97 ? 30.088 3.919 6.019 1.00 58.72 97 PRO A C 1
ATOM 719 O O . PRO A 1 97 ? 31.002 4.731 6.126 1.00 58.72 97 PRO A O 1
ATOM 722 N N . CYS A 1 98 ? 28.975 3.956 6.758 1.00 38.41 98 CYS A N 1
ATOM 723 C CA . CYS A 1 98 ? 28.784 4.599 8.067 1.00 38.41 98 CYS A CA 1
ATOM 724 C C . CYS A 1 98 ? 28.694 6.136 8.171 1.00 38.41 98 CYS A C 1
ATOM 726 O O . CYS A 1 98 ? 29.690 6.843 8.114 1.00 38.41 98 CYS A O 1
ATOM 728 N N . ALA A 1 99 ? 27.506 6.618 8.566 1.00 49.56 99 ALA A N 1
ATOM 729 C CA . ALA A 1 99 ? 27.256 7.468 9.753 1.00 49.56 99 ALA A CA 1
ATOM 730 C C . ALA A 1 99 ? 25.798 7.978 9.698 1.00 49.56 99 ALA A C 1
ATOM 732 O O . ALA A 1 99 ? 25.368 8.485 8.676 1.00 49.56 99 ALA A O 1
ATOM 733 N N . ARG A 1 100 ? 24.927 7.942 10.708 1.00 48.78 100 ARG A N 1
ATOM 734 C CA . ARG A 1 100 ? 24.982 7.619 12.135 1.00 48.78 100 ARG A CA 1
ATOM 735 C C . ARG A 1 100 ? 23.571 7.154 12.512 1.00 48.78 100 ARG A C 1
ATOM 737 O O . ARG A 1 100 ? 22.610 7.914 12.360 1.00 48.78 100 ARG A O 1
ATOM 744 N N . SER A 1 101 ? 23.448 5.932 13.024 1.00 53.75 101 SER A N 1
ATOM 745 C CA . SER A 1 101 ? 22.224 5.486 13.689 1.00 53.75 101 SER A CA 1
ATOM 746 C C . SER A 1 101 ? 22.030 6.368 14.925 1.00 53.75 101 SER A C 1
ATOM 748 O O . SER A 1 101 ? 22.817 6.292 15.863 1.00 53.75 101 SER A O 1
ATOM 750 N N . HIS A 1 102 ? 21.056 7.281 14.903 1.00 50.66 102 HIS A N 1
ATOM 751 C CA . HIS A 1 102 ? 20.727 8.092 16.074 1.00 50.66 102 HIS A CA 1
ATOM 752 C C . HIS A 1 102 ? 19.890 7.231 17.035 1.00 50.66 102 HIS A C 1
ATOM 754 O O . HIS A 1 102 ? 18.751 6.892 16.694 1.00 50.66 102 HIS A O 1
ATOM 760 N N . PRO A 1 103 ? 20.392 6.900 18.239 1.00 54.00 103 PRO A N 1
ATOM 761 C CA . PRO A 1 103 ? 19.719 5.976 19.157 1.00 54.00 103 PRO A CA 1
ATOM 762 C C . PRO A 1 103 ? 18.397 6.521 19.736 1.00 54.00 103 PRO A C 1
ATOM 764 O O . PRO A 1 103 ? 17.625 5.774 20.327 1.00 54.00 103 PRO A O 1
ATOM 767 N N . GLY A 1 104 ? 18.075 7.804 19.533 1.00 46.75 104 GLY A N 1
ATOM 768 C CA . GLY A 1 104 ? 16.909 8.446 20.152 1.00 46.75 104 GLY A CA 1
ATOM 769 C C . GLY A 1 104 ? 15.546 8.216 19.480 1.00 46.75 104 GLY A C 1
ATOM 770 O O . GLY A 1 104 ? 14.530 8.603 20.052 1.00 46.75 104 GLY A O 1
ATOM 771 N N . ARG A 1 105 ? 15.468 7.629 18.272 1.00 50.75 105 ARG A N 1
ATOM 772 C CA . ARG A 1 105 ? 14.200 7.601 17.498 1.00 50.75 105 ARG A CA 1
ATOM 773 C C . ARG A 1 105 ? 13.421 6.277 17.573 1.00 50.75 105 ARG A C 1
ATOM 775 O O . ARG A 1 105 ? 12.236 6.259 17.249 1.00 50.75 105 ARG A O 1
ATOM 782 N N . ILE A 1 106 ? 14.043 5.189 18.035 1.00 50.28 106 ILE A N 1
ATOM 783 C CA . ILE A 1 106 ? 13.436 3.840 18.020 1.00 50.28 106 ILE A CA 1
ATOM 784 C C . ILE A 1 106 ? 12.443 3.637 19.183 1.00 50.28 106 ILE A C 1
ATOM 786 O O . ILE A 1 106 ? 11.439 2.943 19.026 1.00 50.28 106 ILE A O 1
ATOM 790 N N . ALA A 1 107 ? 12.640 4.314 20.319 1.00 45.69 107 ALA A N 1
ATOM 791 C CA . ALA A 1 107 ? 11.818 4.115 21.518 1.00 45.69 107 ALA A CA 1
ATOM 792 C C . ALA A 1 107 ? 10.348 4.571 21.379 1.00 45.69 107 ALA A C 1
ATOM 794 O O . ALA A 1 107 ? 9.475 4.038 22.060 1.00 45.69 107 ALA A O 1
ATOM 795 N N . ARG A 1 108 ? 10.026 5.515 20.478 1.00 49.22 108 ARG A N 1
ATOM 796 C CA . ARG A 1 108 ? 8.637 6.000 20.313 1.00 49.22 108 ARG A CA 1
ATOM 797 C C . ARG A 1 108 ? 7.758 5.117 19.428 1.00 49.22 108 ARG A C 1
ATOM 799 O O . ARG A 1 108 ? 6.541 5.209 19.531 1.00 49.22 108 ARG A O 1
ATOM 806 N N . PHE A 1 109 ? 8.336 4.274 18.571 1.00 45.31 109 PHE A N 1
ATOM 807 C CA . PHE A 1 109 ? 7.535 3.498 17.616 1.00 45.31 109 PHE A CA 1
ATOM 808 C C . PHE A 1 109 ? 6.908 2.252 18.256 1.00 45.31 109 PHE A C 1
ATOM 810 O O . PHE A 1 109 ? 5.771 1.913 17.944 1.00 45.31 109 PHE A O 1
ATOM 817 N N . ARG A 1 110 ? 7.604 1.611 19.208 1.00 48.53 110 ARG A N 1
ATOM 818 C CA . ARG A 1 110 ? 7.074 0.433 19.918 1.00 48.53 110 ARG A CA 1
ATOM 819 C C . ARG A 1 110 ? 5.867 0.775 20.796 1.00 48.53 110 ARG A C 1
ATOM 821 O O . ARG A 1 110 ? 4.877 0.057 20.753 1.00 48.53 110 ARG A O 1
ATOM 828 N N . ARG A 1 111 ? 5.897 1.923 21.486 1.00 44.03 111 ARG A N 1
ATOM 829 C CA . ARG A 1 111 ? 4.822 2.323 22.408 1.00 44.03 111 ARG A CA 1
ATOM 830 C C . ARG A 1 111 ? 3.503 2.683 21.715 1.00 44.03 111 ARG A C 1
ATOM 832 O O . ARG A 1 111 ? 2.467 2.577 22.344 1.00 44.03 111 ARG A O 1
ATOM 839 N N . ALA A 1 112 ? 3.517 3.086 20.442 1.00 44.97 112 ALA A N 1
ATOM 840 C CA . ALA A 1 112 ? 2.289 3.436 19.719 1.00 44.97 112 ALA A CA 1
ATOM 841 C C . ALA A 1 112 ? 1.550 2.213 19.140 1.00 44.97 112 ALA A C 1
ATOM 843 O O . ALA A 1 112 ? 0.326 2.233 19.058 1.00 44.97 112 ALA A O 1
ATOM 844 N N . CYS A 1 113 ? 2.271 1.146 18.766 1.00 38.84 113 CYS A N 1
ATOM 845 C CA . CYS A 1 113 ? 1.638 -0.099 18.312 1.00 38.84 113 CYS A CA 1
ATOM 846 C C . CYS A 1 113 ? 1.000 -0.882 19.467 1.00 38.84 113 CYS A C 1
ATOM 848 O O . CYS A 1 113 ? -0.032 -1.515 19.272 1.00 38.84 113 CYS A O 1
ATOM 850 N N 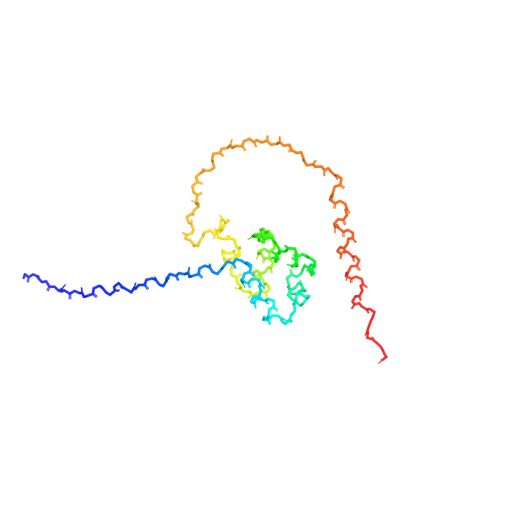. GLU A 1 114 ? 1.590 -0.831 20.663 1.00 41.38 114 GLU A N 1
ATOM 851 C CA . GLU A 1 114 ? 1.101 -1.581 21.826 1.00 41.38 114 GLU A CA 1
ATOM 852 C C . GLU A 1 114 ? -0.235 -1.026 22.351 1.00 41.38 114 GLU A C 1
ATOM 854 O O . GLU A 1 114 ? -1.139 -1.793 22.672 1.00 41.38 114 GLU A O 1
ATOM 859 N N . THR A 1 115 ? -0.433 0.297 22.331 1.00 43.03 115 THR A N 1
ATOM 860 C CA . THR A 1 115 ? -1.690 0.909 22.800 1.00 43.03 115 THR A CA 1
ATOM 861 C C . THR A 1 115 ? -2.881 0.656 21.868 1.00 43.03 115 THR A C 1
ATOM 863 O O . THR A 1 115 ? -4.020 0.705 22.320 1.00 43.03 115 THR A O 1
ATOM 866 N N . GLN A 1 116 ? -2.662 0.368 20.577 1.00 49.62 116 GLN A N 1
ATOM 867 C CA . GLN A 1 116 ? -3.769 0.118 19.639 1.00 49.62 116 GLN A CA 1
ATOM 868 C C . GLN A 1 116 ? -4.318 -1.314 19.703 1.00 49.62 116 GLN A C 1
ATOM 870 O O . GLN A 1 116 ? -5.458 -1.530 19.303 1.00 49.62 116 GLN A O 1
ATOM 875 N N . LEU A 1 117 ? -3.562 -2.273 20.248 1.00 49.16 117 LEU A N 1
ATOM 876 C CA . LEU A 1 117 ? -4.056 -3.636 20.486 1.00 49.16 117 LEU A CA 1
ATOM 877 C C . LEU A 1 117 ? -4.889 -3.752 21.775 1.00 49.16 117 LEU A C 1
ATOM 879 O O . LEU A 1 117 ? -5.653 -4.702 21.913 1.00 49.16 117 LEU A O 1
ATOM 883 N N . ALA A 1 118 ? -4.808 -2.775 22.685 1.00 39.41 118 ALA A N 1
ATOM 884 C CA . ALA A 1 118 ? -5.590 -2.772 23.924 1.00 39.41 118 ALA A CA 1
ATOM 885 C C . ALA A 1 118 ? -7.047 -2.293 23.745 1.00 39.41 118 ALA A C 1
ATOM 887 O O . ALA A 1 118 ? -7.876 -2.550 24.610 1.00 39.41 118 ALA A O 1
ATOM 888 N N . PHE A 1 119 ? -7.392 -1.625 22.635 1.00 42.41 119 PHE A N 1
ATOM 889 C CA . PHE A 1 119 ? -8.717 -1.003 22.465 1.00 42.41 119 PHE A CA 1
ATOM 890 C C . PHE A 1 119 ? -9.762 -1.894 21.761 1.00 42.41 119 PHE A C 1
ATOM 892 O O . PHE A 1 119 ? -10.892 -1.467 21.567 1.00 42.41 119 PHE A O 1
ATOM 899 N N . SER A 1 120 ? -9.419 -3.122 21.350 1.00 45.25 120 SER A N 1
ATOM 900 C CA . SER A 1 120 ? -10.348 -4.005 20.609 1.00 45.25 120 SER A CA 1
ATOM 901 C C . SER A 1 120 ? -11.045 -5.088 21.445 1.00 45.25 120 SER A C 1
ATOM 903 O O . SER A 1 120 ? -11.747 -5.909 20.863 1.00 45.25 120 SER A O 1
ATOM 905 N N . LEU A 1 121 ? -10.904 -5.108 22.778 1.00 49.28 121 LEU A N 1
ATOM 906 C CA . LEU A 1 121 ? -11.612 -6.085 23.632 1.00 49.28 121 LEU A CA 1
ATOM 907 C C . LEU A 1 121 ? -12.742 -5.498 24.498 1.00 49.28 121 LEU A C 1
ATOM 909 O O . LEU A 1 121 ? -13.527 -6.262 25.050 1.00 49.28 121 LEU A O 1
ATOM 913 N N . GLU A 1 122 ? -12.898 -4.176 24.564 1.00 44.94 122 GLU A N 1
ATOM 914 C CA . GLU A 1 122 ? -13.970 -3.517 25.328 1.00 44.94 122 GLU A CA 1
ATOM 915 C C . GLU A 1 122 ? -15.097 -3.088 24.375 1.00 44.94 122 GLU A C 1
ATOM 917 O O . GLU A 1 122 ? -15.168 -1.933 23.959 1.00 44.94 122 GLU A O 1
ATOM 922 N N . GLY A 1 123 ? -15.952 -4.018 23.941 1.00 46.81 123 GLY A N 1
ATOM 923 C CA . GLY A 1 123 ? -17.030 -3.634 23.020 1.00 46.81 123 GLY A CA 1
ATOM 924 C C . GLY A 1 123 ? -18.095 -4.662 22.661 1.00 46.81 123 GLY A C 1
ATOM 925 O O . GLY A 1 123 ? -18.868 -4.404 21.744 1.00 46.81 123 GLY A O 1
ATOM 926 N N . VAL A 1 124 ? -18.179 -5.802 23.350 1.00 47.94 124 VAL A N 1
ATOM 927 C CA . VAL A 1 124 ? -19.336 -6.703 23.226 1.00 47.94 124 VAL A CA 1
ATOM 928 C C . VAL A 1 124 ? -19.896 -6.962 24.613 1.00 47.94 124 VAL A C 1
ATOM 930 O O . VAL A 1 124 ? -19.353 -7.810 25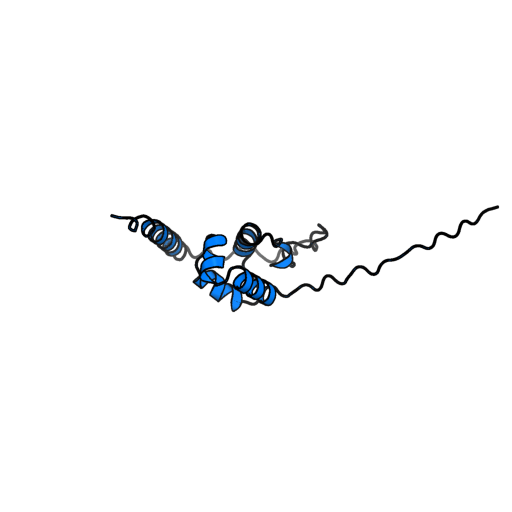.312 1.00 47.94 124 VAL A O 1
ATOM 933 N N . ARG A 1 125 ? -20.946 -6.218 24.993 1.00 41.84 125 ARG A N 1
ATOM 934 C CA . ARG A 1 125 ? -21.994 -6.565 25.979 1.00 41.84 125 ARG A CA 1
ATOM 935 C C . ARG A 1 125 ? -23.172 -5.587 25.850 1.00 41.84 125 ARG A C 1
ATOM 937 O O . ARG A 1 125 ? -22.941 -4.457 25.412 1.00 41.84 125 ARG A O 1
ATOM 944 N N . PRO A 1 126 ? -24.399 -5.962 26.251 1.00 56.28 126 PRO A N 1
ATOM 945 C CA . PRO A 1 126 ? -24.778 -7.107 27.093 1.00 56.28 126 PRO A CA 1
ATOM 946 C C . PRO A 1 126 ? -25.164 -8.380 26.339 1.00 56.28 126 PRO A C 1
ATOM 948 O O . PRO A 1 126 ? -25.757 -8.280 25.245 1.00 56.28 126 PRO A O 1
#

pLDDT: mean 71.77, std 20.2, range [38.41, 94.75]

Radius of gyration: 22.13 Å; chains: 1; bounding box: 56×44×76 Å

Secondary structure (DSSP, 8-state):
--------------------HHHHHHHHHHHHSSHHHHHHHTTS-HHHHHHHHHSSS--HHHHHHHHHHH---HHHH-TTTS-TT----S------------TTSSHHHHHHHHHHHGGGSS----